Protein AF-A0A3M1C936-F1 (afdb_monomer_lite)

Sequence (84 aa):
PSVRAFFPKATHIQLKGQRGAITGQGELKKTAFDPLFSLNHTCAMFRANVNRLFRKTWCTTKKLQPLID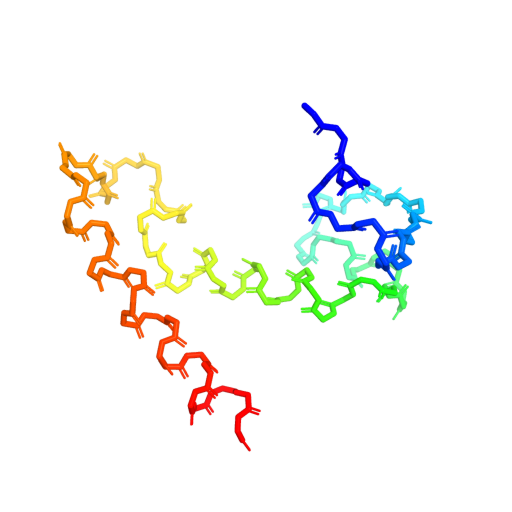HLEIYMWYHNKVLLS

Foldseek 3Di:
DDPCVVCVPDDDDDDDDDFFDPPPPTCVVVDVDDPCCVVVVVVVVLQVQQCCNVDDPDNDDPDDVVVVVSSVVVVCCCVPPVVD

Radius of gyration: 16.2 Å; chains: 1; bounding box: 32×38×36 Å

Structure (mmCIF, N/CA/C/O backbone):
data_AF-A0A3M1C936-F1
#
_entry.id   AF-A0A3M1C936-F1
#
loop_
_atom_site.group_PDB
_atom_site.id
_atom_site.type_symbol
_atom_site.label_atom_id
_atom_site.label_alt_id
_atom_site.label_comp_id
_atom_site.label_asym_id
_atom_site.label_entity_id
_atom_site.label_seq_id
_atom_site.pdbx_PDB_ins_code
_atom_site.Cartn_x
_atom_site.Cartn_y
_atom_site.Cartn_z
_atom_site.occupancy
_atom_site.B_iso_or_equiv
_atom_site.auth_seq_id
_atom_site.auth_comp_id
_atom_site.auth_asym_id
_atom_site.auth_atom_id
_atom_site.pdbx_PDB_model_num
ATOM 1 N N . PRO A 1 1 ? 7.349 -19.174 10.173 1.00 56.97 1 PRO A N 1
ATOM 2 C CA . PRO A 1 1 ? 6.903 -20.157 9.153 1.00 56.97 1 PRO A CA 1
ATOM 3 C C . PRO A 1 1 ? 7.154 -19.620 7.735 1.00 56.97 1 PRO A C 1
ATOM 5 O O . PRO A 1 1 ? 6.930 -18.437 7.498 1.00 56.97 1 PRO A O 1
ATOM 8 N N . SER A 1 2 ? 7.680 -20.446 6.823 1.00 74.75 2 SER A N 1
ATOM 9 C CA . SER A 1 2 ? 7.942 -19.996 5.447 1.00 74.75 2 SER A CA 1
ATOM 10 C C . SER A 1 2 ? 6.629 -19.848 4.667 1.00 74.75 2 SER A C 1
ATOM 12 O O . SER A 1 2 ? 5.649 -20.530 4.970 1.00 74.75 2 SER A O 1
ATOM 14 N N . VAL A 1 3 ? 6.606 -18.977 3.650 1.00 81.25 3 VAL A N 1
ATOM 15 C CA . VAL A 1 3 ? 5.430 -18.719 2.787 1.00 81.25 3 VAL A CA 1
ATOM 16 C C . VAL A 1 3 ? 4.829 -20.019 2.229 1.00 81.25 3 VAL A C 1
ATOM 18 O O . VAL A 1 3 ? 3.612 -20.144 2.107 1.00 81.25 3 VAL A O 1
ATOM 21 N N . ARG A 1 4 ? 5.672 -21.032 1.988 1.00 85.56 4 ARG A N 1
ATOM 22 C CA . ARG A 1 4 ? 5.276 -22.348 1.468 1.00 85.56 4 ARG A CA 1
ATOM 23 C C . ARG A 1 4 ? 4.312 -23.108 2.383 1.00 85.56 4 ARG A C 1
ATOM 25 O O . ARG A 1 4 ? 3.511 -23.885 1.879 1.00 85.56 4 ARG A O 1
ATOM 32 N N . ALA A 1 5 ? 4.375 -22.894 3.698 1.00 89.69 5 ALA A N 1
ATOM 33 C CA . ALA A 1 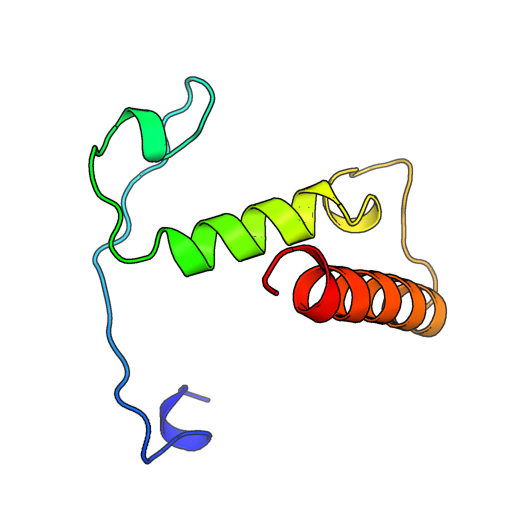5 ? 3.490 -23.570 4.649 1.00 89.69 5 ALA A CA 1
ATOM 34 C C . ALA A 1 5 ? 2.033 -23.095 4.525 1.00 89.69 5 ALA A C 1
ATOM 36 O O . ALA A 1 5 ? 1.113 -23.884 4.702 1.00 89.69 5 ALA A O 1
ATOM 37 N N . PHE A 1 6 ? 1.832 -21.817 4.197 1.00 90.94 6 PHE A N 1
ATOM 38 C CA . PHE A 1 6 ? 0.502 -21.218 4.072 1.00 90.94 6 PHE A CA 1
ATOM 39 C C . PHE A 1 6 ? -0.024 -21.245 2.634 1.00 90.94 6 PHE A C 1
ATOM 41 O O . PHE A 1 6 ? -1.230 -21.321 2.423 1.00 90.94 6 PHE A O 1
ATOM 48 N N . PHE A 1 7 ? 0.872 -21.228 1.644 1.00 90.62 7 PHE A N 1
ATOM 49 C CA . PHE A 1 7 ? 0.519 -21.202 0.225 1.00 90.62 7 PHE A CA 1
ATOM 50 C C . PHE A 1 7 ? 1.270 -22.295 -0.551 1.00 90.62 7 PHE A C 1
ATOM 52 O O . PHE A 1 7 ? 2.119 -21.991 -1.389 1.00 90.62 7 PHE A O 1
ATOM 59 N N . PRO A 1 8 ? 0.976 -23.587 -0.303 1.00 89.44 8 PRO A N 1
ATOM 60 C CA . PRO A 1 8 ?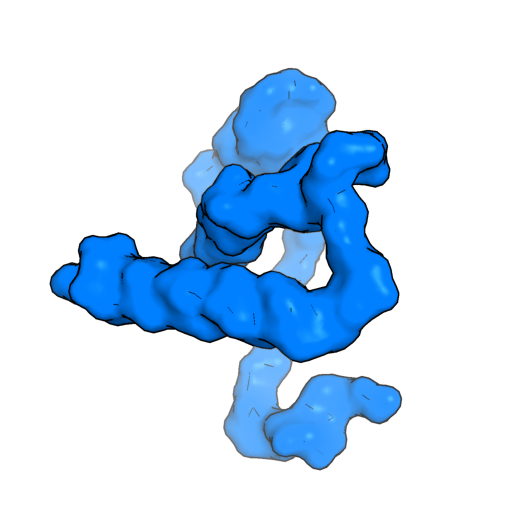 1.750 -24.698 -0.867 1.00 89.44 8 PRO A CA 1
ATOM 61 C C . PRO A 1 8 ? 1.628 -24.821 -2.391 1.00 89.44 8 PRO A C 1
ATOM 63 O O . PRO A 1 8 ? 2.511 -25.387 -3.029 1.00 89.44 8 PRO A O 1
ATOM 66 N N . LYS A 1 9 ? 0.542 -24.294 -2.970 1.00 93.06 9 LYS A N 1
ATOM 67 C CA . LYS A 1 9 ? 0.271 -24.303 -4.416 1.00 93.06 9 LYS A CA 1
ATOM 68 C C . LYS A 1 9 ? 0.759 -23.041 -5.138 1.00 93.06 9 LYS A C 1
ATOM 70 O O . LYS A 1 9 ? 0.666 -22.981 -6.358 1.00 93.06 9 LYS A O 1
ATOM 75 N N . ALA A 1 10 ? 1.227 -22.027 -4.410 1.00 90.31 10 ALA A N 1
ATOM 76 C CA . ALA A 1 10 ? 1.673 -20.777 -5.013 1.00 90.31 10 ALA A CA 1
ATOM 77 C C . ALA A 1 10 ? 3.149 -20.866 -5.423 1.00 90.31 10 ALA A C 1
ATOM 79 O O . ALA A 1 10 ? 3.989 -21.359 -4.667 1.00 90.31 10 ALA A O 1
ATOM 80 N N . THR A 1 11 ? 3.478 -20.334 -6.599 1.00 88.88 11 THR A N 1
ATOM 81 C CA . THR A 1 11 ? 4.873 -20.181 -7.024 1.00 88.88 11 THR A CA 1
ATOM 82 C C . THR A 1 11 ? 5.493 -18.994 -6.292 1.00 88.88 11 THR A C 1
ATOM 84 O O . THR A 1 11 ? 5.071 -17.853 -6.470 1.00 88.88 11 THR A O 1
ATOM 87 N N 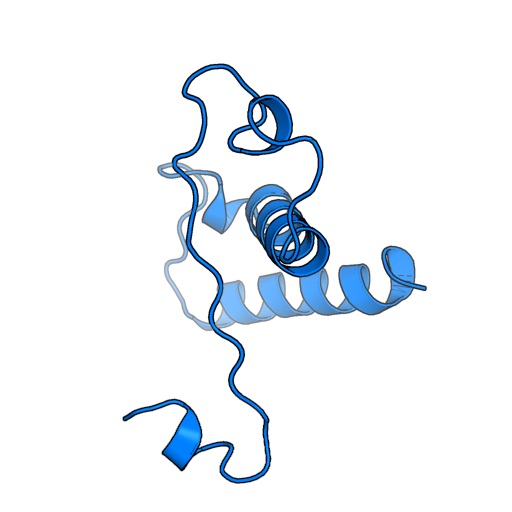. HIS A 1 12 ? 6.508 -19.253 -5.466 1.00 87.38 12 HIS A N 1
ATOM 88 C CA . HIS A 1 12 ? 7.270 -18.203 -4.796 1.00 87.38 12 HIS A CA 1
ATOM 89 C C . HIS A 1 12 ? 8.412 -17.728 -5.699 1.00 87.38 12 HIS A C 1
ATOM 91 O O . HIS A 1 12 ? 9.401 -18.435 -5.884 1.00 87.38 12 HIS A O 1
ATOM 97 N N . ILE A 1 13 ? 8.261 -16.531 -6.263 1.00 87.31 13 ILE A N 1
ATOM 98 C CA . ILE A 1 13 ? 9.267 -15.899 -7.121 1.00 87.31 13 ILE A CA 1
ATOM 99 C C . ILE A 1 13 ? 10.134 -14.984 -6.256 1.00 87.31 13 ILE A C 1
ATOM 101 O O . ILE A 1 13 ? 9.618 -14.142 -5.524 1.00 87.31 13 ILE A O 1
ATOM 105 N N . GLN A 1 14 ? 11.453 -15.140 -6.351 1.00 86.69 14 GLN A N 1
ATOM 106 C CA . GLN A 1 14 ? 12.416 -14.284 -5.663 1.00 86.69 14 GLN A CA 1
ATOM 107 C C . GLN A 1 14 ? 13.202 -13.475 -6.685 1.00 86.69 14 GLN A C 1
ATOM 109 O O . GLN A 1 14 ? 13.708 -14.012 -7.668 1.00 86.69 14 GLN A O 1
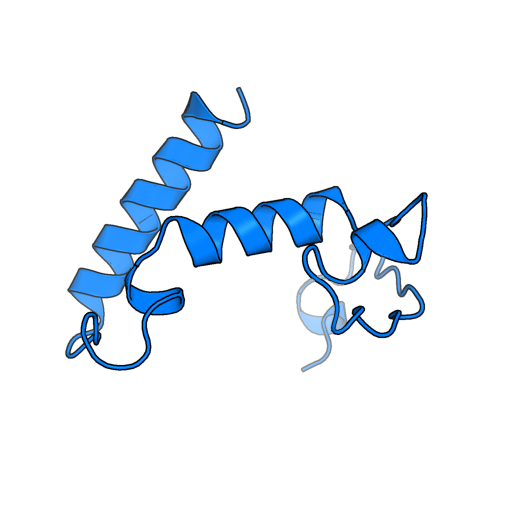ATOM 114 N N . LEU A 1 15 ? 13.306 -12.175 -6.438 1.00 86.50 15 LEU A N 1
ATOM 115 C CA . LEU A 1 15 ? 13.999 -11.233 -7.303 1.00 86.50 15 LEU A CA 1
ATOM 116 C C . LEU A 1 15 ? 15.086 -10.541 -6.487 1.00 86.50 15 LEU A C 1
ATOM 118 O O . LEU A 1 15 ? 14.917 -10.280 -5.294 1.00 86.50 15 LEU A O 1
ATOM 122 N N . LYS A 1 16 ? 16.235 -10.283 -7.114 1.00 84.44 16 LYS A N 1
ATOM 123 C CA . LYS A 1 16 ? 17.359 -9.637 -6.434 1.00 84.44 16 LYS A CA 1
ATOM 124 C C . LYS A 1 16 ? 16.990 -8.185 -6.138 1.00 84.44 16 LYS A C 1
ATOM 126 O O . LYS A 1 16 ? 16.859 -7.386 -7.063 1.00 84.44 16 LYS A O 1
ATOM 131 N N . GLY A 1 17 ? 16.847 -7.863 -4.854 1.00 76.19 17 GLY A N 1
ATOM 132 C CA . GLY A 1 17 ? 16.586 -6.499 -4.405 1.00 76.19 17 GLY A CA 1
ATOM 133 C C . GLY A 1 17 ? 17.690 -5.546 -4.854 1.00 76.19 17 GLY A C 1
ATOM 134 O O . GLY A 1 17 ? 18.874 -5.902 -4.862 1.00 76.19 17 GLY A O 1
ATOM 135 N N . GLN A 1 18 ? 17.297 -4.338 -5.240 1.00 74.88 18 GLN A N 1
ATOM 136 C CA . GLN A 1 18 ? 18.227 -3.271 -5.570 1.00 74.88 18 GLN A CA 1
ATOM 137 C C . GLN A 1 18 ? 18.385 -2.339 -4.371 1.00 74.88 18 GLN A C 1
ATOM 139 O O . GLN A 1 18 ? 17.618 -2.363 -3.415 1.00 74.88 18 GLN A O 1
ATOM 144 N N . ARG A 1 19 ? 19.451 -1.538 -4.374 1.00 73.50 19 ARG A N 1
ATOM 145 C CA . ARG A 1 19 ? 19.605 -0.480 -3.374 1.00 73.50 19 ARG A CA 1
ATOM 146 C C . ARG A 1 19 ? 18.911 0.769 -3.897 1.00 73.50 19 ARG A C 1
ATOM 148 O O . ARG A 1 19 ? 19.330 1.284 -4.937 1.00 73.50 19 ARG A O 1
ATOM 155 N N . GLY A 1 20 ? 17.932 1.274 -3.149 1.00 67.50 20 GLY A N 1
ATOM 156 C CA . GLY A 1 20 ? 17.313 2.574 -3.410 1.00 67.50 20 GLY A CA 1
ATOM 157 C C . GLY A 1 20 ? 18.337 3.697 -3.572 1.00 67.50 20 GLY A C 1
ATOM 158 O O . GLY A 1 20 ? 19.367 3.722 -2.889 1.00 67.50 20 GLY A O 1
ATOM 159 N N . ALA A 1 21 ? 18.072 4.623 -4.495 1.00 69.19 21 ALA A N 1
ATOM 160 C CA . ALA A 1 21 ? 18.858 5.842 -4.612 1.00 69.19 21 ALA A CA 1
ATOM 161 C C . ALA A 1 21 ? 18.512 6.810 -3.470 1.00 69.19 21 ALA A C 1
ATOM 163 O O . ALA A 1 21 ? 17.360 6.923 -3.052 1.00 69.19 21 ALA A O 1
ATOM 164 N N . ILE A 1 22 ? 19.531 7.513 -2.969 1.00 65.75 22 ILE A N 1
ATOM 165 C CA . ILE A 1 22 ? 19.383 8.559 -1.940 1.00 65.75 22 ILE A CA 1
ATOM 166 C C . ILE A 1 22 ? 18.751 9.823 -2.554 1.00 65.75 22 ILE A C 1
ATOM 168 O O . ILE A 1 22 ? 18.057 10.577 -1.877 1.00 65.75 22 ILE A O 1
ATOM 172 N N . THR A 1 23 ? 18.961 10.044 -3.854 1.00 59.84 23 THR A N 1
ATOM 173 C CA . THR A 1 23 ? 18.329 11.119 -4.622 1.00 59.84 23 THR A CA 1
ATOM 174 C C . THR A 1 23 ? 16.883 10.726 -4.945 1.00 59.84 23 THR A C 1
ATOM 176 O O . THR A 1 23 ? 16.609 9.570 -5.250 1.00 59.84 23 THR A O 1
ATOM 179 N N . GLY A 1 24 ? 15.941 11.667 -4.805 1.00 61.34 24 GLY A N 1
ATOM 180 C CA . GLY A 1 24 ? 14.495 11.390 -4.767 1.00 61.34 24 GLY A CA 1
ATOM 181 C C . GLY A 1 24 ? 13.955 10.447 -5.857 1.00 61.34 24 GLY A C 1
ATOM 182 O O . GLY A 1 24 ? 14.494 10.392 -6.960 1.00 61.34 24 GLY A O 1
ATOM 183 N N . GLN A 1 25 ? 12.844 9.768 -5.532 1.00 60.94 25 GLN A N 1
ATOM 184 C CA . GLN A 1 25 ? 12.185 8.667 -6.272 1.00 60.94 25 GLN A CA 1
ATOM 185 C C . GLN A 1 25 ? 12.792 7.259 -6.089 1.00 60.94 25 GLN A C 1
ATOM 187 O O . GLN A 1 25 ? 12.300 6.300 -6.678 1.00 60.94 25 GLN A O 1
ATOM 192 N N . GLY A 1 26 ? 13.782 7.081 -5.208 1.00 68.56 26 GLY A N 1
ATOM 193 C CA . GLY A 1 26 ? 14.211 5.750 -4.759 1.00 68.56 26 GLY A CA 1
ATOM 194 C C . GLY A 1 26 ? 14.828 4.901 -5.877 1.00 68.56 26 GLY A C 1
ATOM 195 O O . GLY A 1 26 ? 15.767 5.331 -6.538 1.00 68.56 26 GLY A O 1
ATOM 196 N N . GLU A 1 27 ? 14.356 3.669 -6.068 1.00 58.69 27 GLU A N 1
ATOM 197 C CA . GLU A 1 27 ? 14.912 2.737 -7.070 1.00 58.69 27 GLU A CA 1
ATOM 198 C C . GLU A 1 27 ? 14.588 3.123 -8.519 1.00 58.69 27 GLU A C 1
ATOM 200 O O . GLU A 1 27 ? 15.381 2.832 -9.416 1.00 58.69 27 GLU A O 1
ATOM 205 N N . LEU A 1 28 ? 13.497 3.865 -8.741 1.00 63.88 28 LEU A N 1
ATOM 206 C CA . LEU A 1 28 ? 13.029 4.272 -10.074 1.00 63.88 28 LEU A CA 1
ATOM 207 C C . LEU A 1 28 ? 14.051 5.101 -10.849 1.00 63.88 28 LEU A C 1
ATOM 209 O O . LEU A 1 28 ? 14.076 5.086 -12.073 1.00 63.88 28 LEU A O 1
ATOM 213 N N . LYS A 1 29 ? 14.912 5.831 -10.138 1.00 60.12 29 LYS A N 1
ATOM 214 C CA . LYS A 1 29 ? 15.924 6.679 -10.770 1.00 60.12 29 LYS A CA 1
ATOM 215 C C . LYS A 1 29 ? 17.186 5.912 -11.171 1.00 60.12 29 LYS A C 1
ATOM 217 O O . LYS A 1 29 ? 18.017 6.448 -11.896 1.00 60.12 29 LYS A O 1
ATOM 222 N N . LYS A 1 30 ? 17.358 4.687 -10.664 1.00 63.34 30 LYS A N 1
ATOM 223 C CA . LYS A 1 30 ? 18.564 3.870 -10.851 1.00 63.34 30 LYS A CA 1
ATOM 224 C C . LYS A 1 30 ? 18.352 2.736 -11.853 1.00 63.34 30 LYS A C 1
ATOM 226 O O . LYS A 1 30 ? 19.297 2.367 -12.544 1.00 63.34 30 LYS A O 1
ATOM 231 N N . THR A 1 31 ? 17.130 2.218 -11.947 1.00 64.19 31 THR A N 1
ATOM 232 C CA . THR A 1 31 ? 16.776 1.118 -12.848 1.00 64.19 31 THR A CA 1
ATOM 233 C C . THR A 1 31 ? 15.562 1.515 -13.681 1.00 64.19 31 THR A C 1
ATOM 235 O O . THR A 1 31 ? 14.550 1.929 -13.128 1.00 64.19 31 THR A O 1
ATOM 238 N N . ALA A 1 32 ? 15.646 1.364 -15.006 1.00 69.06 32 ALA A N 1
ATOM 239 C CA . ALA A 1 32 ? 14.539 1.682 -15.913 1.00 69.06 32 ALA A CA 1
ATOM 240 C C . ALA A 1 32 ? 13.350 0.706 -15.792 1.00 69.06 32 ALA A C 1
ATOM 242 O O . ALA A 1 32 ? 12.224 1.067 -16.118 1.00 69.06 32 ALA A O 1
ATOM 243 N N . PHE A 1 33 ? 13.595 -0.523 -15.320 1.00 80.75 33 PHE A N 1
ATOM 244 C CA . PHE A 1 33 ? 12.587 -1.571 -15.173 1.00 80.75 33 PHE A CA 1
ATOM 245 C C . PHE A 1 33 ? 12.708 -2.269 -13.815 1.00 80.75 33 PHE A C 1
ATOM 247 O O . PHE A 1 33 ? 13.738 -2.872 -13.510 1.00 80.75 33 PHE A O 1
ATOM 254 N N . ASP A 1 34 ? 11.644 -2.208 -13.017 1.00 83.38 34 ASP A N 1
ATOM 255 C CA . ASP A 1 34 ? 11.509 -2.956 -11.768 1.00 83.38 34 ASP A CA 1
ATOM 256 C C . ASP A 1 34 ? 10.442 -4.057 -11.951 1.00 83.38 34 ASP A C 1
ATOM 258 O O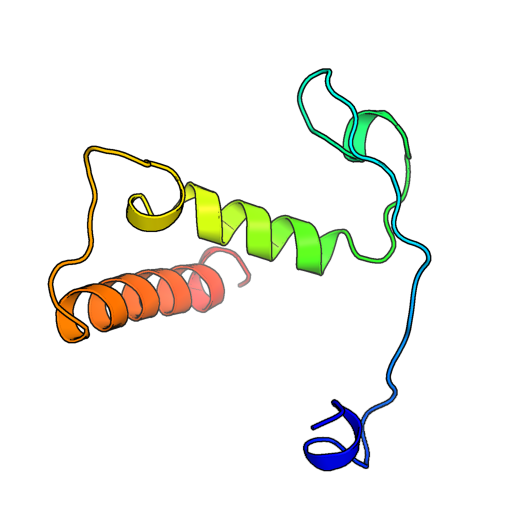 . ASP A 1 34 ? 9.261 -3.739 -12.110 1.00 83.38 34 ASP A O 1
ATOM 262 N N . PRO A 1 35 ? 10.815 -5.353 -11.930 1.00 86.06 35 PRO A N 1
ATOM 263 C CA . PRO A 1 35 ? 9.860 -6.457 -12.055 1.00 86.06 35 PRO A CA 1
ATOM 264 C C . PRO A 1 35 ? 8.838 -6.524 -10.906 1.00 86.06 35 PRO A C 1
ATOM 266 O O . PRO A 1 35 ? 7.805 -7.173 -11.052 1.00 86.06 35 PRO A O 1
ATOM 269 N N . LEU A 1 36 ? 9.101 -5.859 -9.776 1.00 87.62 36 LEU A N 1
ATOM 270 C CA . LEU A 1 36 ? 8.175 -5.712 -8.651 1.00 87.62 36 LEU A CA 1
ATOM 271 C C . LEU A 1 36 ? 7.498 -4.336 -8.618 1.00 87.62 36 LEU A C 1
ATOM 273 O O . LEU A 1 36 ? 6.853 -4.013 -7.621 1.00 87.62 36 LEU A O 1
ATOM 277 N N . PHE A 1 37 ? 7.596 -3.539 -9.691 1.00 86.12 37 PHE A N 1
ATOM 278 C CA . PHE A 1 37 ? 7.115 -2.156 -9.708 1.00 86.12 37 PHE A CA 1
ATOM 279 C C . PHE A 1 37 ? 5.662 -2.031 -9.259 1.00 86.12 37 PHE A C 1
ATOM 281 O O . PHE A 1 37 ? 5.370 -1.195 -8.413 1.00 86.12 37 PHE A O 1
ATOM 288 N N . SER A 1 38 ? 4.755 -2.863 -9.778 1.00 88.81 38 SER A N 1
ATOM 289 C CA . SER A 1 38 ? 3.333 -2.804 -9.419 1.00 88.81 38 SER A CA 1
ATOM 290 C C . SER A 1 38 ? 3.121 -3.000 -7.916 1.00 88.81 38 SER A C 1
ATOM 292 O O . SER A 1 38 ? 2.465 -2.184 -7.274 1.00 88.81 38 SER A O 1
ATOM 294 N N . LEU A 1 39 ? 3.754 -4.019 -7.330 1.00 88.94 39 LEU A N 1
ATOM 295 C CA . LEU A 1 39 ? 3.701 -4.295 -5.895 1.00 88.94 39 LEU A CA 1
ATOM 296 C C . LEU A 1 39 ? 4.313 -3.148 -5.077 1.00 88.94 39 LEU A C 1
ATOM 298 O O . LEU A 1 39 ? 3.705 -2.659 -4.123 1.00 88.94 39 LEU A O 1
ATOM 302 N N . ASN A 1 40 ? 5.509 -2.702 -5.458 1.00 87.88 40 ASN A N 1
ATOM 303 C CA . ASN A 1 40 ? 6.233 -1.628 -4.784 1.00 87.88 40 ASN A CA 1
ATOM 304 C C . ASN A 1 40 ? 5.457 -0.308 -4.844 1.00 87.88 40 ASN A C 1
ATOM 306 O O . ASN A 1 40 ? 5.368 0.413 -3.848 1.00 87.88 40 ASN A O 1
ATOM 310 N N . HIS A 1 41 ? 4.852 -0.012 -5.991 1.00 88.88 41 HIS A N 1
ATOM 311 C CA . HIS A 1 41 ? 4.038 1.170 -6.211 1.00 88.88 41 HIS A CA 1
ATOM 312 C C . HIS A 1 41 ? 2.747 1.123 -5.388 1.00 88.88 41 HIS A C 1
ATOM 314 O O . HIS A 1 41 ? 2.440 2.097 -4.701 1.00 88.88 41 HIS A O 1
ATOM 320 N N . THR A 1 42 ? 2.047 -0.015 -5.343 1.00 92.75 42 THR A N 1
ATOM 321 C CA . THR A 1 42 ? 0.888 -0.210 -4.456 1.00 92.75 42 THR A CA 1
ATOM 322 C C . THR A 1 42 ? 1.259 0.016 -2.986 1.00 92.75 42 THR A C 1
ATOM 324 O O . THR A 1 42 ? 0.564 0.751 -2.280 1.00 92.75 42 THR A O 1
ATOM 327 N N . CYS A 1 43 ? 2.387 -0.528 -2.521 1.00 91.62 43 CYS A N 1
ATOM 328 C CA . CYS A 1 43 ? 2.892 -0.302 -1.162 1.00 91.62 43 CYS A CA 1
ATOM 329 C C . CYS A 1 43 ? 3.253 1.170 -0.900 1.00 91.62 43 CYS A C 1
ATOM 331 O O . CYS A 1 43 ? 2.982 1.702 0.182 1.00 91.62 43 CYS A O 1
ATOM 333 N N . ALA A 1 44 ? 3.850 1.852 -1.880 1.00 90.00 44 ALA A N 1
ATOM 334 C CA . ALA A 1 44 ? 4.178 3.269 -1.781 1.00 90.00 44 ALA A CA 1
ATOM 335 C C . ALA A 1 44 ? 2.913 4.135 -1.684 1.00 90.00 44 ALA A C 1
ATOM 337 O O . ALA A 1 44 ? 2.840 4.998 -0.805 1.00 90.00 44 ALA A O 1
ATOM 338 N N . MET A 1 45 ? 1.907 3.861 -2.520 1.00 93.62 45 MET A N 1
ATOM 339 C CA . MET A 1 45 ? 0.592 4.505 -2.476 1.00 93.62 45 MET A CA 1
ATOM 340 C C . MET A 1 45 ? -0.087 4.281 -1.129 1.00 93.62 45 MET A C 1
ATOM 342 O O . MET A 1 45 ? -0.572 5.234 -0.522 1.00 93.62 45 MET A O 1
ATOM 346 N N . PHE A 1 46 ? -0.044 3.055 -0.612 1.00 93.75 46 PHE A N 1
ATOM 347 C CA . PHE A 1 46 ? -0.614 2.723 0.688 1.00 93.75 46 PHE A CA 1
ATOM 348 C C . PHE A 1 46 ? 0.021 3.534 1.814 1.00 93.75 46 PHE A C 1
ATOM 350 O O . PHE A 1 46 ? -0.671 4.203 2.582 1.00 93.75 46 PHE A O 1
ATOM 357 N N . ARG A 1 47 ? 1.355 3.559 1.870 1.00 91.56 47 ARG A N 1
ATOM 358 C CA . ARG A 1 47 ? 2.082 4.334 2.877 1.00 91.56 47 ARG A CA 1
ATOM 359 C C . ARG A 1 47 ? 1.808 5.833 2.760 1.00 91.56 47 ARG A C 1
ATOM 361 O O . ARG A 1 47 ? 1.708 6.493 3.787 1.00 91.56 47 ARG A O 1
ATOM 368 N N . ALA A 1 48 ? 1.729 6.370 1.541 1.00 90.56 48 ALA A N 1
ATOM 369 C CA . ALA A 1 48 ? 1.526 7.798 1.300 1.00 90.56 48 ALA A CA 1
ATOM 370 C C . ALA A 1 48 ? 0.108 8.269 1.657 1.00 90.56 48 ALA A C 1
ATOM 372 O O . ALA A 1 48 ? -0.042 9.356 2.206 1.00 90.56 48 ALA A O 1
ATOM 373 N N . ASN A 1 49 ? -0.913 7.453 1.382 1.00 92.50 49 ASN A N 1
ATOM 374 C CA . ASN A 1 49 ? -2.316 7.816 1.602 1.00 92.50 49 ASN A CA 1
ATOM 375 C C . ASN A 1 49 ? -2.811 7.496 3.017 1.00 92.50 49 ASN A C 1
ATOM 377 O O . ASN A 1 49 ? -3.786 8.081 3.480 1.00 92.50 49 ASN A O 1
ATOM 381 N N . VAL A 1 50 ? -2.125 6.619 3.749 1.00 93.88 50 VAL A N 1
ATOM 382 C CA . VAL A 1 50 ? -2.417 6.372 5.161 1.00 93.88 50 VAL A CA 1
ATOM 383 C C . VAL A 1 50 ? -1.470 7.216 6.012 1.00 93.88 50 VAL A C 1
ATOM 385 O O . VAL A 1 50 ? -0.361 6.803 6.342 1.00 93.88 50 VAL A O 1
ATOM 388 N N . ASN A 1 51 ? -1.923 8.403 6.431 1.00 88.75 51 ASN A N 1
ATOM 389 C CA . ASN A 1 51 ? -1.116 9.370 7.203 1.00 88.75 51 ASN A CA 1
ATOM 390 C C . ASN A 1 51 ? -0.416 8.777 8.441 1.00 88.75 51 ASN A C 1
ATOM 392 O O . ASN A 1 51 ? 0.683 9.205 8.800 1.00 88.75 51 ASN A O 1
ATOM 396 N N . ARG A 1 52 ? -1.027 7.760 9.062 1.00 88.69 52 ARG A N 1
ATOM 397 C CA . ARG A 1 52 ? -0.482 7.019 10.213 1.00 88.69 52 ARG A CA 1
ATOM 398 C C . ARG A 1 52 ? 0.797 6.231 9.882 1.00 88.69 52 ARG A C 1
ATOM 400 O O . ARG A 1 52 ? 1.574 5.942 10.782 1.00 88.69 52 ARG A O 1
ATOM 407 N N . LEU A 1 53 ? 1.015 5.890 8.609 1.00 88.56 53 LEU A N 1
ATOM 408 C CA . LEU A 1 53 ? 2.188 5.159 8.114 1.00 88.56 53 LEU A CA 1
ATOM 409 C C . LEU A 1 53 ? 3.284 6.093 7.585 1.00 88.56 53 LEU A C 1
ATOM 411 O O . LEU A 1 53 ? 4.464 5.745 7.611 1.00 88.56 53 LEU A O 1
ATOM 415 N N . PHE A 1 54 ? 2.917 7.281 7.097 1.00 85.12 54 PHE A N 1
ATOM 416 C CA . PHE A 1 54 ? 3.880 8.258 6.586 1.00 85.12 54 PHE A CA 1
ATOM 417 C C . PHE A 1 54 ? 4.476 9.156 7.684 1.00 85.12 54 PHE A C 1
ATOM 419 O O . PHE A 1 54 ? 5.655 9.511 7.620 1.00 85.12 54 PHE A O 1
ATOM 426 N N . ARG A 1 55 ? 3.683 9.552 8.692 1.00 81.06 55 ARG A N 1
ATOM 427 C CA . ARG A 1 55 ? 4.080 10.533 9.718 1.00 81.06 55 ARG A CA 1
ATOM 428 C C . ARG A 1 55 ? 4.495 9.846 11.022 1.00 81.06 55 ARG A C 1
ATOM 430 O O . ARG A 1 55 ? 3.707 9.128 11.620 1.00 81.06 55 ARG A O 1
ATOM 437 N N . LYS A 1 56 ? 5.703 10.147 11.515 1.00 76.31 56 LYS A N 1
ATOM 438 C CA . LYS A 1 56 ? 6.261 9.529 12.735 1.00 76.31 56 LYS A CA 1
ATOM 439 C C . LYS A 1 56 ? 5.695 10.070 14.056 1.00 76.31 56 LYS A C 1
ATOM 441 O O . LYS A 1 56 ? 5.632 9.322 15.021 1.00 76.31 56 LYS A O 1
ATOM 446 N N . THR A 1 57 ? 5.319 11.348 14.124 1.00 77.56 57 THR A N 1
ATOM 447 C CA . THR A 1 57 ? 5.054 12.027 15.413 1.00 77.56 57 THR A CA 1
ATOM 448 C C . THR A 1 57 ? 3.622 12.528 15.600 1.00 77.56 57 THR A C 1
ATOM 450 O O . THR A 1 57 ? 3.179 12.654 16.735 1.00 77.56 57 THR A O 1
ATOM 453 N N . TRP A 1 58 ? 2.871 12.773 14.522 1.00 77.56 58 TRP A N 1
ATOM 454 C CA . TRP A 1 58 ? 1.569 13.460 14.602 1.00 77.56 58 TRP A CA 1
ATOM 455 C C . TRP A 1 58 ? 0.349 12.546 14.458 1.00 77.56 58 TRP A C 1
ATOM 457 O O . TRP A 1 58 ? -0.713 12.846 14.991 1.00 77.56 58 TRP A O 1
ATOM 467 N N . CYS A 1 59 ? 0.484 11.417 13.764 1.00 83.38 59 CYS A N 1
ATOM 468 C CA . CYS A 1 59 ? -0.643 10.541 13.436 1.00 83.38 59 CYS A CA 1
ATOM 469 C C . CYS A 1 59 ? -0.462 9.151 14.055 1.00 83.38 59 CYS A C 1
ATOM 471 O O . CYS A 1 59 ? -0.439 8.150 13.345 1.00 83.38 59 CYS A O 1
ATOM 473 N N . THR A 1 60 ? -0.311 9.075 15.378 1.00 83.56 60 THR A N 1
ATOM 474 C CA . THR A 1 60 ? -0.117 7.791 16.065 1.00 83.56 60 THR A CA 1
ATOM 475 C C . THR A 1 60 ? -1.429 7.022 16.245 1.00 83.56 60 THR A C 1
ATOM 477 O O . THR A 1 60 ? -2.520 7.584 16.384 1.00 83.56 60 THR A O 1
ATOM 480 N N . THR A 1 61 ? -1.330 5.696 16.232 1.00 88.19 61 THR A N 1
ATOM 481 C CA . THR A 1 61 ? -2.440 4.784 16.523 1.00 88.19 61 THR A CA 1
ATOM 482 C C . THR A 1 61 ? -2.344 4.338 17.973 1.00 88.19 61 THR A C 1
ATOM 484 O O . THR A 1 61 ? -1.407 3.639 18.339 1.00 88.19 61 THR A O 1
ATOM 487 N N . LYS A 1 62 ? -3.322 4.719 18.799 1.00 88.50 62 LYS A N 1
ATOM 488 C CA . LYS A 1 62 ? -3.380 4.329 20.221 1.00 88.50 62 LYS A CA 1
ATOM 489 C C . LYS A 1 62 ? -4.272 3.111 20.489 1.00 88.50 62 LYS A C 1
ATOM 491 O O . LYS A 1 62 ? -4.209 2.536 21.567 1.00 88.50 62 LYS A O 1
ATOM 496 N N . LYS A 1 63 ? -5.132 2.748 19.533 1.00 92.50 63 LYS A N 1
ATOM 497 C CA . LYS A 1 63 ? -6.077 1.624 19.609 1.00 92.50 63 LYS A CA 1
ATOM 498 C C . LYS A 1 63 ? -6.122 0.906 18.265 1.00 92.50 63 LYS A C 1
ATOM 500 O O . LYS A 1 63 ? -5.954 1.553 17.236 1.00 92.50 63 LYS A O 1
ATOM 505 N N . LEU A 1 64 ? -6.386 -0.398 18.285 1.00 94.56 64 LEU A N 1
ATOM 506 C CA . LEU A 1 64 ? -6.419 -1.230 17.081 1.00 94.56 64 LEU A CA 1
ATOM 507 C C . LEU A 1 64 ? -7.581 -0.863 16.143 1.00 94.56 64 LEU A C 1
ATOM 509 O O . LEU A 1 64 ? -7.348 -0.660 14.957 1.00 94.56 64 LEU A O 1
ATOM 513 N N . GLN A 1 65 ? -8.800 -0.712 16.673 1.00 96.31 65 GLN A N 1
ATOM 514 C CA . GLN A 1 65 ? -9.999 -0.508 15.847 1.00 96.31 65 GLN A CA 1
ATOM 515 C C . GLN A 1 65 ? -9.901 0.709 14.904 1.00 96.31 65 GLN A C 1
ATOM 517 O O . GLN A 1 65 ? -10.042 0.524 13.703 1.00 96.31 65 GLN A O 1
ATOM 522 N N . PRO A 1 66 ? -9.504 1.916 15.361 1.00 92.94 66 PRO A N 1
ATOM 523 C CA . PRO A 1 66 ? -9.396 3.072 14.465 1.00 92.94 66 PRO A CA 1
ATOM 524 C C . PRO A 1 66 ? -8.301 2.954 13.397 1.00 92.94 66 PRO A C 1
ATOM 526 O O . PRO A 1 66 ? -8.264 3.749 12.457 1.00 92.94 66 PRO A O 1
ATOM 529 N N . LEU A 1 67 ? -7.343 2.035 13.572 1.00 92.94 67 LEU A N 1
ATOM 530 C CA . LEU A 1 67 ? -6.403 1.703 12.508 1.00 92.94 67 LEU A CA 1
ATOM 531 C C . LEU A 1 67 ? -7.085 0.820 11.473 1.00 92.94 67 LEU A C 1
ATOM 533 O O . LEU A 1 67 ? -6.985 1.147 10.299 1.00 92.94 67 LEU A O 1
ATOM 537 N N . ILE A 1 68 ? -7.787 -0.230 11.904 1.00 95.88 68 ILE A N 1
ATOM 538 C CA . ILE A 1 68 ? -8.550 -1.114 11.013 1.00 95.88 68 ILE A CA 1
ATOM 539 C C . ILE A 1 68 ? -9.506 -0.287 10.150 1.00 95.88 68 ILE A C 1
ATOM 541 O O . ILE A 1 68 ? -9.385 -0.334 8.931 1.00 95.88 68 ILE A O 1
ATOM 545 N N . ASP A 1 69 ? -10.330 0.567 10.759 1.00 95.31 69 ASP A N 1
ATOM 546 C CA . ASP A 1 69 ? -11.315 1.378 10.032 1.00 95.31 69 ASP A CA 1
ATOM 547 C C . ASP A 1 69 ? -10.647 2.257 8.952 1.00 95.31 69 ASP A C 1
ATOM 549 O O . ASP A 1 69 ? -11.110 2.367 7.818 1.00 95.31 69 ASP A O 1
ATOM 553 N N . HIS A 1 70 ? -9.499 2.864 9.274 1.00 94.31 70 HIS A N 1
ATOM 554 C CA . HIS A 1 70 ? -8.756 3.697 8.325 1.00 94.31 70 HIS A CA 1
ATOM 555 C C . HIS A 1 70 ? -8.136 2.876 7.183 1.00 94.31 70 HIS A C 1
ATOM 557 O O . HIS A 1 70 ? -8.083 3.341 6.043 1.00 94.31 70 HIS A O 1
ATOM 563 N N . LEU A 1 71 ? -7.661 1.663 7.481 1.00 95.44 71 LEU A N 1
ATOM 564 C CA . LEU A 1 71 ? -7.123 0.740 6.485 1.00 95.44 71 LEU A CA 1
ATOM 565 C C . LEU A 1 71 ? -8.218 0.245 5.536 1.00 95.44 71 LEU A C 1
ATOM 567 O O . LEU A 1 71 ? -7.992 0.221 4.329 1.00 95.44 71 LEU A O 1
ATOM 571 N N . GLU A 1 72 ? -9.398 -0.087 6.056 1.00 96.88 72 GLU A N 1
ATOM 572 C CA . GLU A 1 72 ? -10.546 -0.539 5.265 1.00 96.88 72 GLU A CA 1
ATOM 573 C C . GLU A 1 72 ? -11.016 0.531 4.275 1.00 96.88 72 GLU A C 1
ATOM 575 O O . GLU A 1 72 ? -11.217 0.228 3.096 1.00 96.88 72 GLU A O 1
ATOM 580 N N . ILE A 1 73 ? -11.097 1.794 4.714 1.00 96.38 73 ILE A N 1
ATOM 581 C CA . ILE A 1 73 ? -11.427 2.930 3.838 1.00 96.38 73 ILE A CA 1
ATOM 582 C C . ILE A 1 73 ? -10.428 3.025 2.679 1.00 96.38 73 ILE A C 1
ATOM 584 O O . ILE A 1 73 ? -10.829 3.125 1.516 1.00 96.38 73 ILE A O 1
ATOM 588 N N . TYR A 1 74 ? -9.124 2.958 2.975 1.00 96.00 74 TYR A N 1
ATOM 589 C CA . TYR A 1 74 ? -8.100 2.986 1.931 1.00 96.00 74 TYR A CA 1
ATOM 590 C C . TYR A 1 74 ? -8.212 1.779 0.991 1.00 96.00 74 TYR A C 1
ATOM 592 O O . TYR A 1 74 ? -8.147 1.951 -0.224 1.00 96.00 74 TYR A O 1
ATOM 600 N N . MET A 1 75 ? -8.385 0.568 1.530 1.00 95.62 75 MET A N 1
ATOM 601 C CA . MET A 1 75 ? -8.497 -0.658 0.735 1.00 95.62 75 MET A CA 1
ATOM 602 C C . MET A 1 75 ? -9.670 -0.589 -0.239 1.00 95.62 75 MET A C 1
ATOM 604 O O . MET A 1 75 ? -9.509 -0.919 -1.414 1.00 95.62 75 MET A O 1
ATOM 608 N N . TRP A 1 76 ? -10.834 -0.135 0.229 1.00 97.06 76 TRP A N 1
ATOM 609 C CA . TRP A 1 76 ? -12.003 0.036 -0.625 1.00 97.06 76 TRP A CA 1
ATOM 610 C C . TRP A 1 76 ? -11.722 1.035 -1.752 1.00 97.06 76 TRP A C 1
ATOM 612 O O . TRP A 1 76 ? -11.907 0.697 -2.920 1.00 97.06 76 TRP A O 1
ATOM 622 N N . TYR A 1 77 ? -11.195 2.220 -1.424 1.00 96.81 77 TYR A N 1
ATOM 623 C CA . TYR A 1 77 ? -10.893 3.257 -2.414 1.00 96.81 77 TYR A CA 1
ATOM 624 C C . TYR A 1 77 ? -9.841 2.801 -3.435 1.00 96.81 77 TYR A C 1
ATOM 626 O O . TYR A 1 77 ? -10.028 2.957 -4.640 1.00 96.81 77 TYR A O 1
ATOM 634 N N . HIS A 1 78 ? -8.753 2.181 -2.974 1.00 95.19 78 HIS A N 1
ATOM 635 C CA . HIS A 1 78 ? -7.695 1.683 -3.848 1.00 95.19 78 HIS A CA 1
ATOM 636 C C . HIS A 1 78 ? -8.234 0.647 -4.841 1.00 95.19 78 HIS A C 1
ATOM 638 O O . HIS A 1 78 ? -7.999 0.758 -6.041 1.00 95.19 78 HIS A O 1
ATOM 644 N N . ASN A 1 79 ? -9.025 -0.312 -4.358 1.00 94.50 79 ASN A N 1
ATOM 645 C CA . ASN A 1 79 ? -9.550 -1.388 -5.194 1.00 94.50 79 ASN A CA 1
ATOM 646 C C . ASN A 1 79 ? -10.677 -0.938 -6.136 1.00 94.50 79 ASN A C 1
ATOM 648 O O . ASN A 1 79 ? -10.825 -1.523 -7.204 1.00 94.50 79 ASN A O 1
ATOM 652 N N . LYS A 1 80 ? -11.494 0.049 -5.741 1.00 96.25 80 LYS A N 1
ATOM 653 C CA . LYS A 1 80 ? -12.691 0.468 -6.495 1.00 96.25 80 LYS A CA 1
ATOM 654 C C . LYS A 1 80 ? -12.515 1.709 -7.357 1.00 96.25 80 LYS A C 1
ATOM 656 O O . LYS A 1 80 ? -13.334 1.928 -8.239 1.00 96.25 80 LYS A O 1
ATOM 661 N N . VAL A 1 81 ? -11.507 2.531 -7.080 1.00 94.38 81 VAL A N 1
ATOM 662 C CA . VAL A 1 81 ? -11.314 3.815 -7.771 1.00 94.38 81 VAL A CA 1
ATOM 663 C C . VAL A 1 81 ? -9.945 3.900 -8.433 1.00 94.38 81 VAL A C 1
ATOM 665 O O . VAL A 1 81 ? -9.848 4.427 -9.531 1.00 94.38 81 VAL A O 1
ATOM 668 N N . LEU A 1 82 ? -8.881 3.398 -7.793 1.00 90.19 82 LEU A N 1
ATOM 669 C CA . LEU A 1 82 ? -7.522 3.516 -8.345 1.00 90.19 82 LEU A CA 1
ATOM 670 C C . LEU A 1 82 ? -7.133 2.369 -9.288 1.00 90.19 82 LEU A C 1
ATOM 672 O O . LEU A 1 82 ? -6.300 2.575 -10.165 1.00 90.19 82 LEU A O 1
ATOM 676 N N . LEU A 1 83 ? -7.685 1.169 -9.080 1.00 87.44 83 LEU A N 1
ATOM 677 C CA . LEU A 1 83 ? -7.390 -0.031 -9.879 1.00 87.44 83 LEU A CA 1
ATOM 678 C C . LEU A 1 83 ? -8.511 -0.427 -10.856 1.00 87.44 83 LEU A C 1
ATOM 680 O O . LEU A 1 83 ? -8.334 -1.392 -11.597 1.00 87.44 83 LEU A O 1
ATOM 684 N N . SER A 1 84 ? -9.663 0.250 -10.799 1.00 73.50 84 SER A N 1
ATOM 685 C CA . SER A 1 84 ? -10.813 0.026 -11.693 1.00 73.50 84 SER A CA 1
ATOM 686 C C . SER A 1 84 ? -10.700 0.896 -12.937 1.00 73.50 84 SER A C 1
ATOM 688 O O . SER A 1 84 ? -11.010 0.374 -14.027 1.00 73.50 84 SER A O 1
#

Secondary structure (DSSP, 8-state):
--HHHH-TTS------PPPPPSSTTGGGGT-S--TTHHHHHHHHHHHHH-HHHH-SSSS---SSHHHHHHHHHHHHHIIIII--

pLDDT: mean 84.49, std 11.09, range [56.97, 97.06]